Protein AF-A0A7W2XXA6-F1 (afdb_monomer)

Foldseek 3Di:
DAADDDDDDDDAQDKDWDPDANCPPPDDPVGADKWWDADWWAKPQGWIWGADRSRIIITGDDHPDDDDIDTDTWMDSPPDIDD

Sequence (83 aa):
PVAVDDVINVTEDTAFTSSIDLAANDTDLDGDSLTVTAGTFATAQGGTLALAADGSYTYIPAANFNGTDTVDYTVTDGTATDV

pLDDT: mean 97.39, std 1.01, range [93.81, 98.62]

Nearest PDB structures (foldseek):
  8fxr-assembly1_73  TM=7.492E-01  e=1.980E-01  Agrobacterium phage Milano
  7mq9-assembly1_L4  TM=5.460E-01  e=6.389E+00  Homo sapiens
  8ove-assembly1_A1  TM=5.176E-01  e=7.538E+00  Trypanosoma brucei brucei
  8egr-assembly1_L  TM=4.153E-01  e=7.538E+00  Staphylococcus phage Andhra
  9jjg-assembly1_B  TM=2.833E-01  e=6.389E+00  Rabbit hemorrhagic disease virus 2

Mean predicted aligned error: 2.19 Å

Solvent-accessible surface area (backbone atoms only — not comparable to full-atom values): 5020 Å² total; per-residue (Å²): 88,46,70,58,93,83,87,85,87,80,59,70,74,41,75,46,74,46,82,60,38,68,56,71,78,40,50,40,93,90,69,57,70,71,38,42,65,54,45,77,42,72,28,80,68,63,21,39,39,42,37,38,68,78,24,23,34,36,40,36,56,26,82,90,54,86,81,91,71,52,70,86,60,46,38,27,50,87,85,47,75,33,105

Radius of gyration: 13.2 Å; Cα contacts (8 Å, |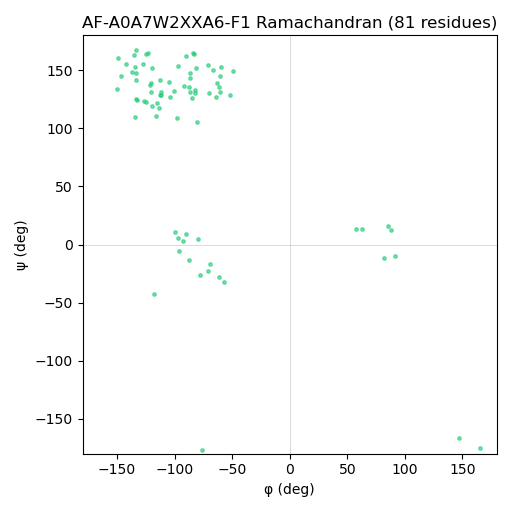Δi|>4): 175; chains: 1; bounding box: 29×19×36 Å

Structure (mmCIF, N/CA/C/O backbone):
data_AF-A0A7W2XXA6-F1
#
_entry.id   AF-A0A7W2XXA6-F1
#
loop_
_atom_site.group_PDB
_atom_site.id
_atom_site.type_symbol
_atom_site.label_atom_id
_atom_site.label_alt_id
_atom_site.label_comp_id
_atom_site.label_asym_id
_atom_site.label_entity_id
_atom_site.label_seq_id
_atom_site.pdbx_PDB_ins_code
_atom_site.Cartn_x
_atom_site.Cartn_y
_atom_site.Cartn_z
_atom_site.occupancy
_atom_site.B_iso_or_equiv
_atom_site.auth_seq_id
_atom_site.auth_comp_id
_atom_site.auth_asym_id
_atom_site.auth_atom_id
_atom_site.pdbx_PDB_model_num
ATOM 1 N N . PRO A 1 1 ? -11.031 -4.039 12.459 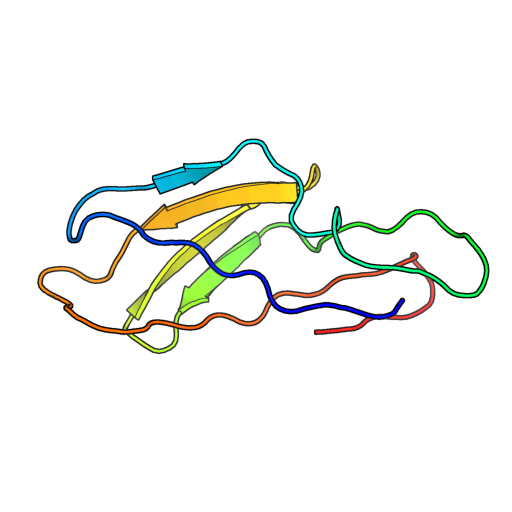1.00 95.62 1 PRO A N 1
ATOM 2 C CA . PRO A 1 1 ? -10.920 -3.950 10.984 1.00 95.62 1 PRO A CA 1
ATOM 3 C C . PRO A 1 1 ? -11.091 -5.301 10.255 1.00 95.62 1 PRO A C 1
ATOM 5 O O . PRO A 1 1 ? -10.732 -6.351 10.788 1.00 95.62 1 PRO A O 1
ATOM 8 N N . VAL A 1 2 ? -11.632 -5.249 9.036 1.00 97.19 2 VAL A N 1
ATOM 9 C CA . VAL A 1 2 ? -11.696 -6.330 8.039 1.00 97.19 2 VAL A CA 1
ATOM 10 C C . VAL A 1 2 ? -11.282 -5.734 6.693 1.00 97.19 2 VAL A C 1
ATOM 12 O O . VAL A 1 2 ? -12.039 -4.929 6.137 1.00 97.19 2 VAL A O 1
ATOM 15 N N . ALA A 1 3 ? -10.102 -6.120 6.208 1.00 97.00 3 ALA A N 1
ATOM 16 C CA . ALA A 1 3 ? -9.533 -5.652 4.949 1.00 97.00 3 ALA A CA 1
ATOM 17 C C . ALA A 1 3 ? -10.093 -6.407 3.730 1.00 97.00 3 ALA A C 1
ATOM 19 O O . ALA A 1 3 ? -10.506 -7.572 3.822 1.00 97.00 3 ALA A O 1
ATOM 20 N N . VAL A 1 4 ? -10.119 -5.740 2.578 1.00 97.81 4 VAL A N 1
ATOM 21 C CA . VAL A 1 4 ? -10.518 -6.297 1.283 1.00 97.81 4 VAL A CA 1
ATOM 22 C C . VAL A 1 4 ? -9.487 -5.922 0.221 1.00 97.81 4 VAL A C 1
ATOM 24 O O . VAL A 1 4 ? -9.264 -4.748 -0.043 1.00 97.81 4 VAL A O 1
ATOM 27 N N . ASP A 1 5 ? -8.937 -6.926 -0.469 1.00 97.25 5 ASP A N 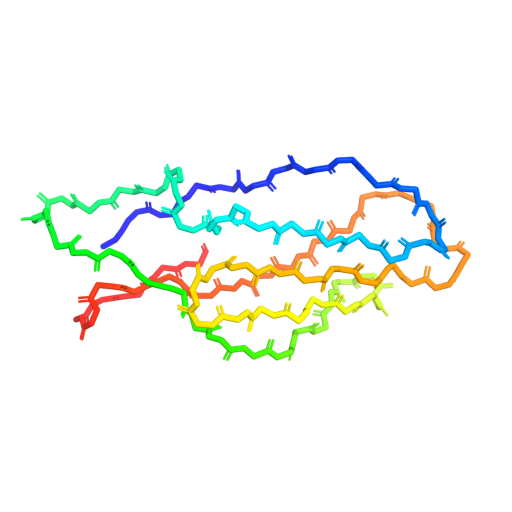1
ATOM 28 C CA . ASP A 1 5 ? -7.942 -6.718 -1.528 1.00 97.25 5 ASP A CA 1
ATOM 29 C C . ASP A 1 5 ? -8.383 -5.692 -2.591 1.00 97.25 5 ASP A C 1
ATOM 31 O O . ASP A 1 5 ? -9.436 -5.821 -3.233 1.00 97.25 5 ASP A O 1
ATOM 35 N N . ASP A 1 6 ? -7.507 -4.724 -2.857 1.00 96.81 6 ASP A N 1
ATOM 36 C CA . ASP A 1 6 ? -7.628 -3.787 -3.968 1.00 96.81 6 ASP A CA 1
ATOM 37 C C . ASP A 1 6 ? -7.012 -4.334 -5.255 1.00 96.81 6 ASP A C 1
ATOM 39 O O . ASP A 1 6 ? -5.946 -4.953 -5.268 1.00 96.81 6 ASP A O 1
ATOM 43 N N . VAL A 1 7 ? -7.645 -4.022 -6.390 1.00 96.69 7 VAL A N 1
ATOM 44 C CA . VAL A 1 7 ? -7.118 -4.380 -7.712 1.00 96.69 7 VAL A CA 1
ATOM 45 C C . VAL A 1 7 ? -7.181 -3.187 -8.656 1.00 96.69 7 VAL A C 1
ATOM 47 O O . VAL A 1 7 ? -8.246 -2.629 -8.922 1.00 96.69 7 VAL A O 1
ATOM 50 N N . ILE A 1 8 ? -6.032 -2.850 -9.239 1.00 96.25 8 ILE A N 1
ATOM 51 C CA . ILE A 1 8 ? -5.891 -1.828 -10.279 1.00 96.25 8 ILE A CA 1
ATOM 52 C C . ILE A 1 8 ? -5.162 -2.393 -11.499 1.00 96.25 8 ILE A C 1
ATOM 54 O O . ILE A 1 8 ? -4.376 -3.331 -11.399 1.00 96.25 8 ILE A O 1
ATOM 58 N N . ASN A 1 9 ? -5.398 -1.789 -12.664 1.00 97.50 9 ASN A N 1
ATOM 59 C CA . ASN A 1 9 ? -4.601 -2.030 -13.865 1.00 97.50 9 ASN A CA 1
ATOM 60 C C . ASN A 1 9 ? -3.811 -0.763 -14.180 1.00 97.50 9 ASN A C 1
ATOM 62 O O . ASN A 1 9 ? -4.394 0.318 -14.281 1.00 97.50 9 ASN A O 1
ATOM 66 N N . VAL A 1 10 ? -2.502 -0.901 -14.362 1.00 97.12 10 VAL A N 1
ATOM 67 C CA . VAL A 1 10 ? -1.602 0.218 -14.655 1.00 97.12 10 VAL A CA 1
ATOM 68 C C . VAL A 1 10 ? -0.822 -0.041 -15.937 1.00 97.12 10 VAL A C 1
ATOM 70 O O . VAL A 1 10 ? -0.780 -1.161 -16.443 1.00 97.12 10 VAL A O 1
ATOM 73 N N . THR A 1 11 ? -0.223 1.012 -16.486 1.00 98.19 11 THR A N 1
ATOM 74 C CA . THR A 1 11 ? 0.711 0.877 -17.609 1.00 98.19 11 THR A CA 1
ATOM 75 C C . THR A 1 11 ? 2.104 0.608 -17.051 1.00 98.19 11 THR A C 1
ATOM 77 O O . THR A 1 11 ? 2.544 1.318 -16.149 1.00 98.19 11 THR A O 1
ATOM 80 N N . GLU A 1 12 ? 2.784 -0.407 -17.583 1.00 96.75 12 GLU A N 1
ATOM 81 C CA . GLU A 1 12 ? 4.199 -0.673 -17.301 1.00 96.75 12 GLU A CA 1
ATOM 82 C C . GLU A 1 12 ? 5.049 0.602 -17.462 1.00 96.75 12 GLU A C 1
AT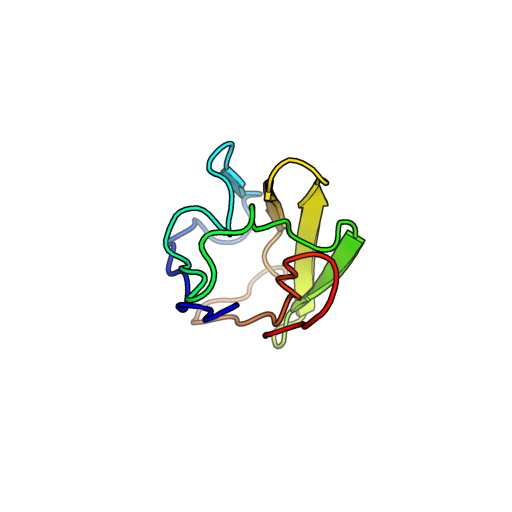OM 84 O O . GLU A 1 12 ? 4.731 1.484 -18.268 1.00 96.75 12 GLU A O 1
ATOM 89 N N . ASP A 1 13 ? 6.126 0.702 -16.674 1.00 97.62 13 ASP A N 1
ATOM 90 C CA . ASP A 1 13 ? 7.120 1.783 -16.732 1.00 97.62 13 ASP A CA 1
ATOM 91 C C . ASP A 1 13 ? 6.537 3.195 -16.537 1.00 97.62 13 ASP A C 1
ATOM 93 O O . ASP A 1 13 ? 7.204 4.207 -16.763 1.00 97.62 13 ASP A O 1
ATOM 97 N N . THR A 1 14 ? 5.288 3.283 -16.077 1.00 98.00 14 THR A N 1
ATOM 98 C CA . THR A 1 14 ? 4.579 4.532 -15.829 1.00 98.00 14 THR A CA 1
ATOM 99 C C . THR A 1 14 ? 4.092 4.546 -14.392 1.00 98.00 14 THR A C 1
ATOM 101 O O . THR A 1 14 ? 3.353 3.663 -13.964 1.00 98.00 14 THR A O 1
ATOM 104 N N . ALA A 1 15 ? 4.494 5.568 -13.635 1.00 98.25 15 ALA A N 1
ATOM 105 C CA . ALA A 1 15 ? 3.986 5.757 -12.285 1.00 98.25 15 ALA A CA 1
ATOM 106 C C . ALA A 1 15 ? 2.466 5.974 -12.316 1.00 98.25 15 ALA A C 1
ATOM 108 O O . ALA A 1 15 ? 1.951 6.748 -13.129 1.00 98.25 15 ALA A O 1
ATOM 109 N N . PHE A 1 16 ? 1.763 5.311 -11.407 1.00 98.50 16 PHE A N 1
ATOM 110 C CA . PHE A 1 16 ? 0.327 5.452 -11.221 1.00 98.50 16 PHE A CA 1
ATOM 111 C C . PHE A 1 16 ? 0.051 6.102 -9.869 1.00 98.50 16 PHE A C 1
ATOM 113 O O . PHE A 1 16 ? 0.548 5.633 -8.850 1.00 98.50 16 PHE A O 1
ATOM 120 N N . THR A 1 17 ? -0.762 7.157 -9.855 1.00 98.44 17 THR A N 1
ATOM 121 C CA . THR A 1 17 ? -1.173 7.849 -8.628 1.00 98.44 17 THR A CA 1
ATOM 122 C C . THR A 1 17 ? -2.687 7.801 -8.497 1.00 98.44 17 THR A C 1
ATOM 124 O O . THR A 1 17 ? -3.404 8.147 -9.438 1.00 98.44 17 THR A O 1
ATOM 127 N N . SER A 1 18 ? -3.161 7.419 -7.314 1.00 98.00 18 SER A N 1
ATOM 128 C CA . SER A 1 18 ? -4.574 7.419 -6.945 1.00 98.00 18 SER A CA 1
ATOM 129 C C . SER A 1 18 ? -4.803 8.324 -5.741 1.00 98.0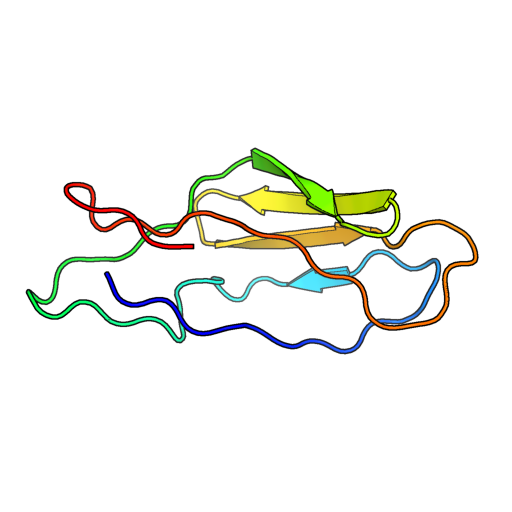0 18 SER A C 1
ATOM 131 O O . SER A 1 18 ? -4.022 8.320 -4.792 1.00 98.00 18 SER A O 1
ATOM 133 N N . SER A 1 19 ? -5.897 9.085 -5.775 1.00 97.06 19 SER A N 1
ATOM 134 C CA . SER A 1 19 ? -6.398 9.855 -4.631 1.00 97.06 19 SER A CA 1
ATOM 135 C C . SER A 1 19 ? -7.511 9.129 -3.868 1.00 97.06 19 SER A C 1
ATOM 137 O O . SER A 1 19 ? -8.162 9.742 -3.028 1.00 97.06 19 SER A O 1
ATOM 139 N N . ILE A 1 20 ? -7.816 7.884 -4.238 1.00 95.94 20 ILE A N 1
ATOM 140 C CA . ILE A 1 20 ? -8.786 7.047 -3.529 1.00 95.94 20 ILE A CA 1
ATOM 141 C C . ILE A 1 20 ? -8.061 6.422 -2.341 1.00 95.94 20 ILE A C 1
ATOM 143 O O . ILE A 1 20 ? -6.976 5.874 -2.524 1.00 95.94 20 ILE A O 1
ATOM 147 N N . ASP A 1 21 ? -8.671 6.534 -1.163 1.00 96.31 21 ASP A N 1
ATOM 148 C CA . ASP A 1 21 ? -8.210 5.888 0.062 1.00 96.31 21 ASP A CA 1
ATOM 149 C C . ASP A 1 21 ? -8.278 4.365 -0.092 1.00 96.31 21 ASP A C 1
ATOM 151 O O . ASP A 1 21 ? -9.326 3.833 -0.460 1.00 96.31 21 ASP A O 1
ATOM 155 N N . LEU A 1 22 ? -7.163 3.683 0.166 1.00 96.31 22 LEU A N 1
ATOM 156 C CA . LEU A 1 22 ? -7.088 2.224 0.144 1.00 96.31 22 LEU A CA 1
ATOM 157 C C . LEU A 1 22 ? -8.011 1.567 1.178 1.00 96.31 22 LEU A C 1
ATOM 159 O O . LEU A 1 22 ? -8.539 0.506 0.904 1.00 96.31 22 LEU A O 1
ATOM 163 N N . ALA A 1 23 ? -8.317 2.224 2.299 1.00 97.19 23 ALA A N 1
ATOM 164 C CA . ALA A 1 23 ? -9.262 1.685 3.277 1.00 97.19 23 ALA A CA 1
ATOM 165 C C . ALA A 1 23 ? -10.745 1.897 2.893 1.00 97.19 23 ALA A C 1
ATOM 167 O O . ALA A 1 23 ? -11.647 1.617 3.685 1.00 97.19 23 ALA A O 1
ATOM 168 N N . ALA A 1 24 ? -11.046 2.446 1.708 1.00 96.44 24 ALA A N 1
ATOM 169 C CA . ALA A 1 24 ? -12.409 2.850 1.346 1.00 96.44 24 ALA A CA 1
ATOM 170 C C . ALA A 1 24 ? -13.374 1.677 1.093 1.00 96.44 24 ALA A C 1
ATOM 172 O O . ALA A 1 24 ? -14.594 1.868 1.149 1.00 96.44 24 ALA A O 1
ATOM 173 N N . ASN A 1 25 ? -12.857 0.495 0.757 1.00 96.62 25 ASN A N 1
ATOM 174 C CA . ASN A 1 25 ? -13.618 -0.746 0.571 1.00 96.62 25 ASN A CA 1
ATOM 175 C C . ASN A 1 25 ? -13.630 -1.639 1.827 1.00 96.62 25 ASN A C 1
ATOM 177 O O . ASN A 1 25 ? -14.352 -2.641 1.839 1.00 96.62 25 ASN A O 1
ATOM 181 N N . ASP A 1 26 ? -12.890 -1.260 2.867 1.00 97.62 26 ASP A N 1
ATOM 182 C CA . ASP A 1 26 ? -12.773 -2.008 4.111 1.00 97.62 26 ASP A CA 1
ATOM 183 C C . ASP A 1 26 ? -13.925 -1.721 5.069 1.00 97.62 26 ASP A C 1
ATOM 185 O O . ASP A 1 26 ? -14.673 -0.744 4.949 1.00 97.62 26 ASP A O 1
ATOM 189 N N . THR A 1 27 ? -14.079 -2.593 6.064 1.00 97.69 27 THR A N 1
ATOM 190 C CA . THR A 1 27 ? -15.120 -2.431 7.083 1.00 97.69 27 THR A CA 1
ATOM 191 C C . THR A 1 27 ? -14.591 -2.671 8.481 1.00 97.69 27 THR A C 1
ATOM 193 O O . THR A 1 27 ? -13.647 -3.425 8.696 1.00 97.69 27 THR A O 1
ATOM 196 N N . ASP A 1 28 ? -15.230 -2.039 9.455 1.00 97.62 28 ASP A N 1
ATOM 197 C CA . ASP A 1 28 ? -15.009 -2.315 10.863 1.00 97.62 28 ASP A CA 1
ATOM 198 C C . ASP A 1 28 ? -16.321 -2.747 11.522 1.00 97.62 28 ASP A C 1
ATOM 200 O O . ASP A 1 28 ? -17.383 -2.189 11.235 1.00 97.62 28 ASP A O 1
ATOM 204 N N . LEU A 1 29 ? -16.266 -3.775 12.373 1.00 95.12 29 LEU A N 1
ATOM 205 C CA . LEU A 1 29 ? -17.465 -4.336 13.005 1.00 95.12 29 LEU A CA 1
ATOM 206 C C . LEU A 1 29 ? -17.976 -3.481 14.167 1.00 95.12 29 LEU A C 1
ATOM 208 O O . LEU A 1 29 ? -19.175 -3.516 14.455 1.00 95.12 29 LEU A O 1
ATOM 212 N N . ASP A 1 30 ? -17.089 -2.726 14.811 1.00 95.88 30 ASP A N 1
ATOM 213 C CA . ASP A 1 30 ? -17.421 -1.822 15.910 1.00 95.88 30 ASP A CA 1
ATOM 214 C C . ASP A 1 30 ? -17.822 -0.427 15.386 1.00 95.88 30 ASP A C 1
ATOM 216 O O . ASP A 1 30 ? -18.465 0.355 16.094 1.00 95.88 30 ASP A O 1
ATOM 220 N N . GLY A 1 31 ? -17.555 -0.159 14.103 1.00 93.81 31 GLY A N 1
ATOM 221 C CA . GLY A 1 31 ? -17.908 1.073 13.402 1.00 93.81 31 GLY A CA 1
ATOM 222 C C . GLY A 1 31 ? -16.876 2.186 13.581 1.00 93.81 31 GLY A C 1
ATOM 223 O O . GLY A 1 31 ? -17.196 3.350 13.317 1.00 93.81 31 GLY A O 1
ATOM 224 N N . ASP A 1 32 ? -15.670 1.840 14.034 1.00 97.25 32 ASP A N 1
ATOM 225 C CA . ASP A 1 32 ? -14.560 2.776 14.165 1.00 97.25 32 ASP A CA 1
ATOM 226 C C . ASP A 1 32 ? -14.011 3.185 12.788 1.00 97.25 32 ASP A C 1
ATOM 228 O O . ASP A 1 32 ? -14.144 2.480 11.784 1.00 97.25 32 ASP A O 1
ATOM 232 N N . SER A 1 33 ? -13.403 4.373 12.723 1.00 95.94 33 SER A N 1
ATOM 233 C CA . SER A 1 33 ? -12.788 4.853 11.484 1.00 95.94 33 SER A CA 1
ATOM 234 C C . SER A 1 33 ? -11.538 4.043 11.176 1.00 95.94 33 SER A C 1
ATOM 236 O O . SER A 1 33 ? -10.640 3.949 12.011 1.00 95.94 33 SER A O 1
ATOM 238 N N . LEU A 1 34 ? -11.442 3.554 9.944 1.00 97.75 34 LEU A N 1
ATOM 239 C CA . LEU A 1 34 ? -10.249 2.883 9.451 1.00 97.75 34 LEU A CA 1
ATOM 240 C C . LEU A 1 34 ? -9.243 3.884 8.892 1.00 97.75 34 LEU A C 1
ATOM 242 O O . LEU A 1 34 ? -9.607 4.940 8.374 1.00 97.75 34 LEU A O 1
ATOM 246 N N . THR A 1 35 ? -7.968 3.546 9.038 1.00 97.25 35 THR A N 1
ATOM 247 C CA . THR A 1 35 ? -6.835 4.286 8.481 1.00 97.25 35 THR A CA 1
ATOM 248 C C . THR A 1 35 ? -5.772 3.314 8.001 1.00 97.25 35 THR A C 1
ATOM 250 O O . THR A 1 35 ? -5.660 2.200 8.516 1.00 97.25 35 THR A O 1
ATOM 253 N N . VAL A 1 36 ? -4.950 3.752 7.054 1.00 97.88 36 VAL A N 1
ATOM 254 C CA . VAL A 1 36 ? -3.791 2.990 6.592 1.00 97.88 36 VAL A CA 1
ATOM 255 C C . VAL A 1 36 ? -2.502 3.445 7.270 1.00 97.88 36 VAL A C 1
ATOM 257 O O . VAL A 1 36 ? -2.335 4.607 7.653 1.00 97.88 36 VAL A O 1
ATOM 260 N N . THR A 1 37 ? -1.531 2.541 7.361 1.00 97.06 37 THR A N 1
ATOM 261 C CA . THR A 1 37 ? -0.179 2.891 7.803 1.00 97.06 37 THR A CA 1
ATOM 262 C C . THR A 1 37 ? 0.610 3.504 6.648 1.00 97.06 37 THR A C 1
ATOM 264 O O . THR A 1 37 ? 1.067 2.801 5.749 1.00 97.06 37 THR A O 1
ATOM 267 N N . ALA A 1 38 ? 0.801 4.823 6.684 1.00 97.62 38 ALA A N 1
ATOM 268 C CA . ALA A 1 38 ? 1.601 5.533 5.690 1.00 97.62 38 ALA A CA 1
ATOM 269 C C . ALA A 1 38 ? 3.059 5.042 5.653 1.00 97.62 38 ALA A C 1
ATOM 271 O O . ALA A 1 38 ? 3.667 4.758 6.689 1.00 97.62 38 ALA A O 1
ATOM 272 N N . GLY A 1 39 ? 3.654 5.016 4.463 1.00 98.00 39 GLY A N 1
ATOM 273 C CA . GLY A 1 39 ? 5.025 4.557 4.282 1.00 98.00 39 GLY A CA 1
ATOM 274 C C . GLY A 1 39 ? 5.390 4.282 2.830 1.00 98.00 39 GLY A C 1
ATOM 275 O O . GLY A 1 39 ? 4.612 4.524 1.911 1.00 98.00 39 GLY A O 1
ATOM 276 N N . THR A 1 40 ? 6.599 3.756 2.639 1.00 98.25 40 THR A N 1
ATOM 277 C CA . THR A 1 40 ? 7.056 3.243 1.346 1.00 98.25 40 THR A CA 1
ATOM 278 C C . THR A 1 40 ? 7.290 1.747 1.468 1.00 98.25 40 THR A C 1
ATOM 280 O O . THR A 1 40 ? 8.117 1.312 2.271 1.00 98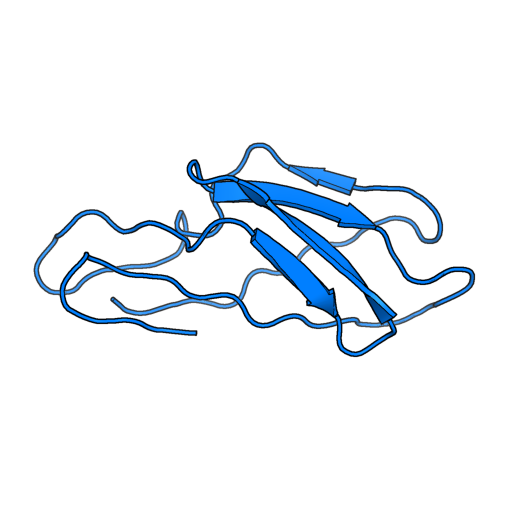.25 40 THR A O 1
ATOM 283 N N . PHE A 1 41 ? 6.593 0.978 0.643 1.00 98.25 41 PHE A N 1
ATOM 284 C CA . PHE A 1 41 ? 6.618 -0.477 0.624 1.00 98.25 41 PHE A CA 1
ATOM 285 C C . PHE A 1 41 ? 7.271 -0.955 -0.672 1.00 98.25 41 PHE A C 1
ATOM 287 O O . PHE A 1 41 ? 7.073 -0.361 -1.735 1.00 98.25 41 PHE A O 1
ATOM 294 N N . ALA A 1 42 ? 8.069 -2.015 -0.586 1.00 98.19 42 ALA A N 1
ATOM 295 C CA . ALA A 1 42 ? 8.552 -2.725 -1.763 1.00 98.19 42 ALA A CA 1
ATOM 296 C C . ALA A 1 42 ? 7.520 -3.785 -2.146 1.00 98.19 42 ALA A C 1
ATOM 298 O O . ALA A 1 42 ? 7.023 -4.498 -1.274 1.00 98.19 42 ALA A O 1
ATOM 299 N N . THR A 1 43 ? 7.208 -3.889 -3.430 1.00 98.44 43 THR A N 1
ATOM 300 C CA . THR A 1 43 ? 6.293 -4.919 -3.924 1.00 98.44 43 THR A CA 1
ATOM 301 C C . THR A 1 43 ? 7.033 -6.235 -4.170 1.00 98.44 43 THR A C 1
ATOM 303 O O . THR A 1 43 ? 8.269 -6.269 -4.247 1.00 98.44 43 THR A O 1
ATOM 306 N N . ALA A 1 44 ? 6.289 -7.331 -4.313 1.00 98.38 44 ALA A N 1
ATOM 307 C CA . ALA A 1 44 ? 6.840 -8.666 -4.536 1.00 98.38 44 ALA A CA 1
ATOM 308 C C . ALA A 1 44 ? 7.732 -8.738 -5.787 1.00 98.38 44 ALA A C 1
ATOM 310 O O . ALA A 1 44 ? 8.730 -9.464 -5.799 1.00 98.38 44 ALA A O 1
ATOM 311 N N . GLN A 1 45 ? 7.413 -7.948 -6.814 1.00 98.31 45 GLN A N 1
ATOM 312 C CA . GLN A 1 45 ? 8.129 -7.937 -8.089 1.00 98.31 45 GLN A CA 1
ATOM 313 C C . GLN A 1 45 ? 9.131 -6.779 -8.216 1.00 98.31 45 GLN A C 1
ATOM 315 O O . GLN A 1 45 ? 9.695 -6.569 -9.289 1.00 98.31 45 GLN A O 1
ATOM 320 N N . GLY A 1 46 ? 9.414 -6.066 -7.119 1.00 97.38 46 GLY A N 1
ATOM 321 C CA . GLY A 1 46 ? 10.470 -5.050 -7.048 1.00 97.38 46 GLY A CA 1
ATOM 322 C C . GLY A 1 46 ? 10.050 -3.639 -7.468 1.00 97.38 46 GLY A C 1
ATOM 323 O O . GLY A 1 46 ? 10.915 -2.786 -7.673 1.00 97.38 46 GLY A O 1
ATOM 324 N N . GLY A 1 47 ? 8.748 -3.389 -7.606 1.00 98.38 47 GLY A N 1
ATOM 325 C CA . GLY A 1 47 ? 8.181 -2.047 -7.663 1.00 98.38 47 GLY A CA 1
ATOM 326 C C . GLY A 1 47 ? 8.120 -1.402 -6.276 1.00 98.38 47 GLY A C 1
ATOM 327 O O . GLY A 1 47 ? 8.567 -1.968 -5.271 1.00 98.38 47 GLY A O 1
ATOM 328 N N . THR A 1 48 ? 7.555 -0.200 -6.207 1.00 98.56 48 THR A N 1
ATOM 329 C CA . THR A 1 48 ? 7.356 0.515 -4.941 1.00 98.56 48 THR A CA 1
ATOM 330 C C . THR A 1 48 ? 5.955 1.091 -4.826 1.00 98.56 48 THR A C 1
ATOM 332 O O . THR A 1 48 ? 5.404 1.613 -5.793 1.00 98.56 48 THR A O 1
ATOM 335 N N . LEU A 1 49 ? 5.392 1.030 -3.621 1.00 98.62 49 LEU A N 1
ATOM 336 C CA . LEU A 1 49 ? 4.156 1.707 -3.245 1.00 98.62 49 LEU A CA 1
ATOM 337 C C . LEU A 1 49 ? 4.486 2.778 -2.203 1.00 98.62 49 LEU A C 1
ATOM 339 O O . LEU A 1 49 ? 4.956 2.457 -1.114 1.00 98.62 49 LEU A O 1
ATOM 343 N N . ALA A 1 50 ? 4.250 4.044 -2.527 1.00 98.62 50 ALA A N 1
ATOM 344 C CA . ALA A 1 50 ? 4.281 5.145 -1.573 1.00 98.62 50 ALA A CA 1
ATOM 345 C C . ALA A 1 50 ? 2.847 5.454 -1.130 1.00 98.62 50 ALA A C 1
ATOM 347 O O . ALA A 1 50 ? 2.069 5.985 -1.922 1.00 98.62 50 ALA A O 1
ATOM 348 N N . LEU A 1 51 ? 2.514 5.115 0.114 1.00 98.62 51 LEU A N 1
ATOM 349 C CA . LEU A 1 51 ? 1.195 5.280 0.722 1.00 98.62 51 LEU A CA 1
ATOM 350 C C . LEU A 1 51 ? 1.195 6.471 1.686 1.00 98.62 51 LEU A C 1
ATOM 352 O O . LEU A 1 51 ? 2.041 6.559 2.582 1.00 98.62 51 LEU A O 1
ATOM 356 N N . ALA A 1 52 ? 0.255 7.391 1.502 1.00 98.31 52 ALA A N 1
ATOM 357 C CA . ALA A 1 52 ? 0.040 8.535 2.376 1.00 98.31 52 ALA A CA 1
ATOM 358 C C . ALA A 1 52 ? -0.953 8.206 3.501 1.00 98.31 52 ALA A C 1
ATOM 360 O O . ALA A 1 52 ? -1.704 7.238 3.442 1.00 98.31 52 ALA A O 1
ATOM 361 N N . ALA A 1 53 ? -0.953 9.033 4.549 1.00 96.50 53 ALA A N 1
ATOM 362 C CA . ALA A 1 53 ? -1.799 8.826 5.729 1.00 96.50 53 ALA A CA 1
ATOM 363 C C . ALA A 1 53 ? -3.299 9.037 5.464 1.00 96.50 53 ALA A C 1
ATOM 365 O O . ALA A 1 53 ? -4.117 8.631 6.279 1.00 96.50 53 ALA A O 1
ATOM 366 N N . ASP A 1 54 ? -3.651 9.687 4.353 1.00 96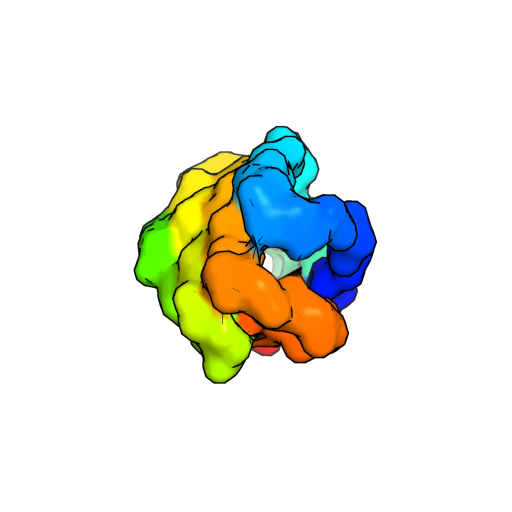.12 54 ASP A N 1
ATOM 367 C CA . ASP A 1 54 ?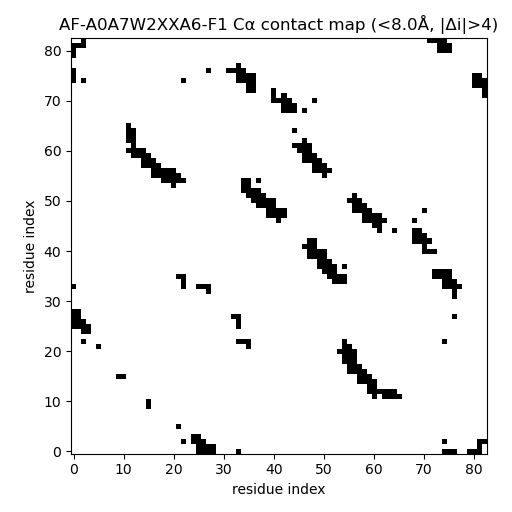 -5.030 9.850 3.882 1.00 96.12 54 ASP A CA 1
ATOM 368 C C . ASP A 1 54 ? -5.475 8.717 2.940 1.00 96.12 54 ASP A C 1
ATOM 370 O O . ASP A 1 54 ? -6.514 8.833 2.295 1.00 96.12 54 ASP A O 1
ATOM 374 N N . GLY A 1 55 ? -4.664 7.663 2.810 1.00 97.31 55 GLY A N 1
ATOM 375 C CA . GLY A 1 55 ? -4.954 6.517 1.958 1.00 97.31 55 GLY A CA 1
ATOM 376 C C . GLY A 1 55 ? -4.611 6.699 0.485 1.00 97.31 55 GLY A C 1
ATOM 377 O O . GLY A 1 55 ? -4.588 5.715 -0.252 1.00 97.31 55 GLY A O 1
ATOM 378 N N . SER A 1 56 ? -4.302 7.922 0.041 1.00 98.25 56 SER A N 1
ATOM 379 C CA . SER A 1 56 ? -3.821 8.148 -1.321 1.00 98.25 56 SER A CA 1
ATOM 380 C C . SER A 1 56 ? -2.448 7.509 -1.525 1.00 98.25 56 SER A C 1
ATOM 382 O O . SER A 1 56 ? -1.645 7.392 -0.596 1.00 98.25 56 SER A O 1
ATOM 384 N N . TYR A 1 57 ? -2.149 7.085 -2.752 1.00 98.62 57 TYR A N 1
ATOM 385 C CA . TYR A 1 57 ? -0.912 6.358 -3.015 1.00 98.62 57 TYR A CA 1
ATOM 386 C C . TYR A 1 57 ? -0.348 6.582 -4.410 1.00 98.62 57 TYR A C 1
ATOM 388 O O . TYR A 1 57 ? -1.033 6.993 -5.349 1.00 98.62 57 TYR A O 1
ATOM 396 N N . THR A 1 58 ? 0.942 6.287 -4.546 1.00 98.62 58 THR A N 1
ATOM 397 C CA . THR A 1 58 ? 1.636 6.194 -5.829 1.00 98.62 58 THR A CA 1
ATOM 398 C C . THR A 1 58 ? 2.336 4.850 -5.939 1.00 98.62 58 THR A C 1
ATOM 400 O O . THR A 1 58 ? 3.170 4.518 -5.101 1.00 98.62 58 THR A O 1
ATOM 403 N N . TYR A 1 59 ? 2.018 4.100 -6.989 1.00 98.62 59 TYR A N 1
ATOM 404 C CA . TYR A 1 59 ? 2.710 2.874 -7.363 1.00 98.62 59 TYR A CA 1
ATOM 405 C C . TYR A 1 59 ? 3.683 3.146 -8.515 1.00 98.62 59 TYR A C 1
ATOM 407 O O . TYR A 1 59 ? 3.325 3.776 -9.515 1.00 98.62 59 TYR A O 1
ATOM 415 N N . ILE A 1 60 ? 4.917 2.667 -8.378 1.00 98.50 60 ILE A N 1
ATOM 416 C CA . ILE A 1 60 ? 5.947 2.684 -9.417 1.00 98.50 60 ILE A CA 1
ATOM 417 C C . ILE A 1 60 ? 6.271 1.225 -9.761 1.00 98.50 60 ILE A C 1
ATOM 419 O O . ILE A 1 60 ? 6.861 0.532 -8.926 1.00 98.50 60 ILE A O 1
ATOM 423 N N . PRO A 1 61 ? 5.909 0.747 -10.967 1.00 98.44 61 PRO A N 1
ATOM 424 C CA . PRO A 1 61 ? 6.247 -0.602 -11.403 1.00 98.44 61 PRO A CA 1
ATOM 425 C C . PRO A 1 61 ? 7.758 -0.849 -11.431 1.00 98.44 61 PRO A C 1
ATOM 427 O O . PRO A 1 61 ? 8.552 0.069 -11.659 1.00 98.44 61 PRO A O 1
ATOM 430 N N . ALA A 1 62 ? 8.163 -2.107 -11.256 1.00 98.38 62 ALA A N 1
ATOM 431 C CA . ALA A 1 62 ? 9.528 -2.514 -11.566 1.00 98.38 62 ALA A CA 1
ATOM 432 C C . ALA A 1 62 ? 9.808 -2.328 -13.065 1.00 98.38 62 ALA A C 1
ATOM 434 O O . ALA A 1 62 ? 8.971 -2.652 -13.907 1.00 98.38 62 ALA A O 1
ATOM 435 N N . ALA A 1 63 ? 11.000 -1.830 -13.400 1.00 97.56 63 ALA A N 1
ATOM 436 C CA . ALA A 1 63 ? 11.351 -1.534 -14.784 1.00 97.56 63 ALA A 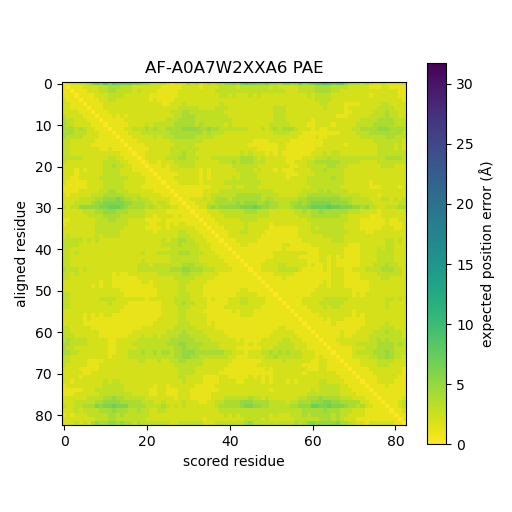CA 1
ATOM 437 C C . ALA A 1 63 ? 11.303 -2.792 -15.667 1.00 97.56 63 ALA A C 1
ATOM 439 O O . ALA A 1 63 ? 11.947 -3.797 -15.347 1.00 97.56 63 ALA A O 1
ATOM 440 N N . ASN A 1 64 ? 10.638 -2.700 -16.818 1.00 97.75 64 ASN A N 1
ATOM 441 C CA . ASN A 1 64 ? 10.437 -3.794 -17.778 1.00 97.75 64 ASN A CA 1
ATOM 442 C C . ASN A 1 64 ? 9.629 -5.002 -17.233 1.00 97.75 64 ASN A C 1
ATOM 444 O O . ASN A 1 64 ? 9.679 -6.101 -17.807 1.00 97.75 64 ASN A O 1
ATOM 448 N N . PHE A 1 65 ? 8.953 -4.865 -16.084 1.00 97.81 65 PHE A N 1
ATOM 449 C CA . PHE A 1 65 ? 8.154 -5.947 -15.514 1.00 97.81 65 PHE A CA 1
ATOM 450 C C . PHE A 1 65 ? 6.745 -5.971 -16.110 1.00 97.81 65 PHE A C 1
ATOM 452 O O . PHE A 1 65 ? 5.993 -5.003 -16.041 1.00 97.81 65 PHE A O 1
ATOM 459 N N . ASN A 1 66 ? 6.365 -7.140 -16.624 1.00 97.19 66 ASN A N 1
ATOM 460 C CA . ASN A 1 66 ? 5.046 -7.408 -17.178 1.00 97.19 66 ASN A CA 1
ATOM 461 C C . ASN A 1 66 ? 4.389 -8.544 -16.388 1.00 97.19 66 ASN A C 1
ATOM 463 O O . ASN A 1 66 ? 4.902 -9.666 -16.379 1.00 97.19 66 ASN A O 1
ATOM 467 N N . GLY A 1 67 ? 3.244 -8.280 -15.762 1.00 97.56 67 GLY A N 1
ATOM 468 C CA . GLY A 1 67 ? 2.491 -9.283 -15.011 1.00 97.56 67 GLY A CA 1
ATOM 469 C C . GLY A 1 67 ? 1.764 -8.697 -13.807 1.00 97.56 67 GLY A C 1
ATOM 470 O O . GLY A 1 67 ? 1.631 -7.484 -13.676 1.00 97.56 67 GLY A O 1
ATOM 471 N N . THR A 1 68 ? 1.291 -9.582 -12.932 1.00 98.31 68 THR A N 1
ATOM 472 C CA . THR A 1 68 ? 0.708 -9.204 -11.641 1.00 98.31 68 THR A CA 1
ATOM 473 C C . THR A 1 68 ? 1.819 -8.969 -10.625 1.00 98.31 68 THR A C 1
ATOM 475 O O . THR A 1 68 ? 2.728 -9.789 -10.496 1.00 98.31 68 THR A O 1
ATOM 478 N N . ASP A 1 69 ? 1.718 -7.858 -9.908 1.00 98.38 69 ASP A N 1
ATOM 479 C CA . ASP A 1 69 ? 2.556 -7.503 -8.768 1.00 98.38 69 ASP A CA 1
ATOM 480 C C . ASP A 1 69 ? 1.661 -7.344 -7.535 1.00 98.38 69 ASP A C 1
ATOM 482 O O . ASP A 1 69 ? 0.478 -7.026 -7.672 1.00 98.38 69 ASP A O 1
ATOM 486 N N . THR A 1 70 ? 2.205 -7.593 -6.348 1.00 98.19 70 THR A N 1
ATOM 487 C CA . THR A 1 70 ? 1.453 -7.578 -5.087 1.00 98.19 70 THR A CA 1
ATOM 488 C C . THR A 1 70 ? 2.247 -6.873 -4.001 1.00 98.19 70 THR A C 1
ATOM 490 O O . THR A 1 70 ? 3.480 -6.916 -3.977 1.00 98.19 70 THR A O 1
ATOM 493 N N . VAL A 1 71 ? 1.541 -6.221 -3.085 1.00 98.12 71 VAL A N 1
ATOM 494 C CA . VAL A 1 71 ? 2.128 -5.557 -1.926 1.00 98.12 71 VAL A CA 1
ATOM 495 C C . VAL A 1 71 ? 1.128 -5.577 -0.788 1.00 98.12 71 VAL A C 1
ATOM 497 O O . VAL A 1 71 ? -0.038 -5.254 -0.986 1.00 98.12 71 VAL A O 1
ATOM 500 N N . ASP A 1 72 ? 1.624 -5.933 0.387 1.00 97.75 72 ASP A N 1
ATOM 501 C CA . ASP A 1 72 ? 0.856 -5.933 1.620 1.00 97.75 72 ASP A CA 1
ATOM 502 C C . ASP A 1 72 ? 1.035 -4.572 2.307 1.00 97.75 72 ASP A C 1
ATOM 504 O O . ASP A 1 72 ? 2.154 -4.045 2.395 1.00 97.75 72 ASP A O 1
ATOM 508 N N . TYR A 1 73 ? -0.054 -4.003 2.812 1.00 96.88 73 TYR A N 1
ATOM 509 C CA . TYR A 1 73 ? -0.062 -2.797 3.639 1.00 96.88 73 TYR A CA 1
ATOM 510 C C . TYR A 1 73 ? -0.965 -3.031 4.852 1.00 96.88 73 TYR A C 1
ATOM 512 O O . TYR A 1 73 ? -1.655 -4.033 4.926 1.00 96.88 73 TYR A O 1
ATOM 520 N N . THR A 1 74 ? -0.915 -2.157 5.856 1.00 97.56 74 THR A N 1
ATOM 521 C CA . THR A 1 74 ? -1.672 -2.371 7.099 1.00 97.56 74 THR A CA 1
ATOM 522 C C . THR A 1 74 ? -2.793 -1.362 7.249 1.00 97.56 74 THR A C 1
ATOM 524 O O . THR A 1 74 ? -2.543 -0.152 7.189 1.00 97.56 74 THR A O 1
ATOM 527 N N . VAL A 1 75 ? -3.983 -1.873 7.552 1.00 97.69 75 VAL A N 1
ATOM 528 C CA . VAL A 1 75 ? -5.184 -1.114 7.916 1.00 97.69 75 VAL A CA 1
ATOM 529 C C . VAL A 1 75 ? -5.416 -1.237 9.419 1.00 97.69 75 VAL A C 1
ATOM 531 O O . VAL A 1 75 ? -5.203 -2.297 10.009 1.00 97.69 75 VAL A O 1
ATOM 534 N N . THR A 1 76 ? -5.823 -0.154 10.079 1.00 97.00 76 THR A N 1
ATOM 535 C CA . THR A 1 76 ? -6.053 -0.127 11.528 1.00 97.00 76 THR A CA 1
ATOM 536 C C . THR A 1 76 ? -7.195 0.802 11.931 1.00 97.00 76 THR A C 1
ATOM 538 O O . THR A 1 76 ? -7.371 1.876 11.354 1.00 97.00 76 THR A O 1
ATOM 541 N N . ASP A 1 77 ? -7.934 0.395 12.964 1.00 96.50 77 ASP A N 1
ATOM 542 C CA . ASP A 1 77 ? -8.911 1.212 13.707 1.00 96.50 77 ASP A CA 1
ATOM 543 C C . ASP A 1 77 ? -8.287 1.902 14.947 1.00 96.50 77 ASP A C 1
ATOM 545 O O . ASP A 1 77 ? -8.964 2.573 15.725 1.00 96.50 77 ASP A O 1
ATOM 549 N N . GLY A 1 78 ? -6.974 1.740 15.157 1.00 95.12 78 GLY A N 1
ATOM 550 C CA . GLY A 1 78 ? -6.235 2.236 16.322 1.00 95.12 78 GLY A CA 1
ATOM 551 C C . GLY A 1 78 ? -6.137 1.250 17.494 1.00 95.12 78 GLY A C 1
ATOM 552 O O . GLY A 1 78 ? -5.340 1.484 18.408 1.00 95.12 78 GLY A O 1
ATOM 553 N N . THR A 1 79 ? -6.873 0.138 17.460 1.00 95.44 79 THR A N 1
ATOM 554 C CA . THR A 1 79 ? -6.840 -0.939 18.466 1.00 95.44 79 THR A CA 1
ATOM 555 C C . THR A 1 79 ? -6.377 -2.266 17.864 1.00 95.44 79 THR A C 1
ATOM 557 O O . THR A 1 79 ? -5.563 -2.970 18.469 1.00 95.44 79 THR A O 1
ATOM 560 N N . ALA A 1 80 ? -6.867 -2.604 16.675 1.00 95.75 80 ALA A N 1
ATOM 561 C CA . ALA A 1 80 ? -6.526 -3.795 15.914 1.00 95.75 80 ALA A CA 1
ATOM 562 C C . ALA A 1 80 ? -5.996 -3.429 14.519 1.00 95.75 80 ALA A C 1
ATOM 564 O O . ALA A 1 80 ? -6.116 -2.296 14.044 1.00 95.75 80 ALA A O 1
ATOM 565 N N . THR A 1 81 ? -5.361 -4.404 13.874 1.00 96.81 81 THR A N 1
ATOM 566 C CA . THR A 1 81 ? -4.736 -4.259 12.556 1.00 96.81 81 THR A CA 1
ATOM 567 C C . THR A 1 81 ? -5.117 -5.429 11.663 1.00 96.81 81 THR A C 1
ATOM 569 O O . THR A 1 81 ? -5.237 -6.546 12.169 1.00 96.81 81 THR A O 1
ATOM 572 N N . ASP A 1 82 ? -5.221 -5.180 10.364 1.00 97.25 82 ASP A N 1
ATOM 573 C CA . ASP A 1 82 ? -5.383 -6.194 9.317 1.00 97.25 82 ASP A CA 1
ATOM 574 C C . ASP A 1 82 ? -4.458 -5.885 8.126 1.00 97.25 82 ASP A C 1
ATOM 576 O O . ASP A 1 82 ? -3.920 -4.770 8.048 1.00 97.25 82 ASP A O 1
ATOM 580 N N . VAL A 1 83 ? -4.230 -6.877 7.261 1.00 95.50 83 VAL A N 1
ATOM 581 C CA . VAL A 1 83 ? -3.352 -6.804 6.076 1.00 95.50 83 VAL A CA 1
ATOM 582 C C . VAL A 1 83 ? -4.053 -7.390 4.865 1.00 95.50 83 VAL A C 1
ATOM 584 O O . VAL A 1 83 ? -4.537 -8.537 4.997 1.00 95.50 83 VAL A O 1
#

Secondary structure (DSSP, 8-state):
-B---------TTS-EEE-S-GGGG-B-SS-PPPEE--EEEE-TTS-EEEE-TTS-EEEEPPTT--S-------EE-SS-EE-